Protein AF-A0A151JX55-F1 (afdb_monomer_lite)

Organism: NCBI:txid34720

Secondary structure (DSSP, 8-state):
---PPPPTTSHHHHHHHHHHHHHHHHH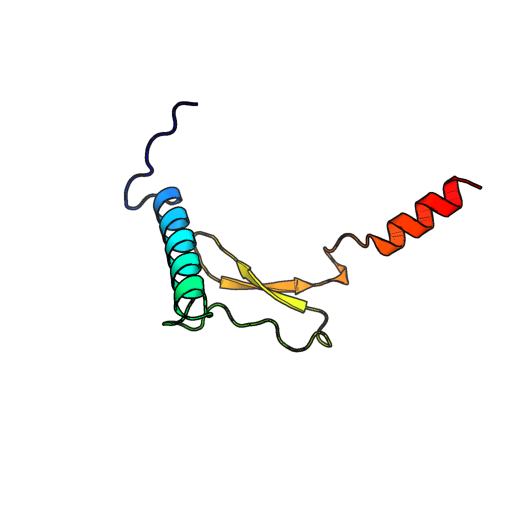HHS-SSTTT--SPPPP-TTSSEEEEEE-SSS-EEEEEEHHHHS--HHHHHHHHHHTT-

InterPro domains:
  IPR002018 Carboxylesterase, type B [PF00135] (10-68)
  IPR029058 Alpha/Beta hydrolase fold [G3DSA:3.40.50.1820] (2-82)
  IPR029058 Alpha/Beta hydrolase fold [SSF53474] (7-73)

pLDDT: mean 82.08, std 14.91, range [47.31, 98.44]

Structure (mmCIF, N/CA/C/O backbone):
data_AF-A0A151JX55-F1
#
_entry.id   AF-A0A151JX55-F1
#
loop_
_atom_site.group_PDB
_atom_site.id
_atom_site.type_symbol
_atom_site.label_atom_id
_atom_site.label_alt_id
_atom_site.label_comp_id
_atom_site.label_asym_id
_atom_site.label_entity_id
_atom_site.label_seq_id
_atom_site.pdbx_PDB_ins_code
_atom_site.Cartn_x
_atom_site.Cartn_y
_atom_site.Cartn_z
_atom_site.occupancy
_atom_site.B_iso_or_equiv
_atom_site.auth_seq_id
_atom_site.auth_comp_id
_atom_site.auth_asym_id
_atom_site.auth_atom_id
_atom_site.pdbx_PDB_model_num
ATOM 1 N N . MET A 1 1 ? -21.727 17.192 -5.799 1.00 53.12 1 MET A N 1
ATOM 2 C CA . MET A 1 1 ? -21.640 15.764 -5.426 1.00 53.12 1 MET A CA 1
ATOM 3 C C . MET A 1 1 ? -21.980 15.650 -3.954 1.00 53.12 1 MET A C 1
ATOM 5 O O . MET A 1 1 ? -21.451 16.443 -3.187 1.00 53.12 1 MET A O 1
ATOM 9 N N . ASN A 1 2 ? -22.876 14.740 -3.570 1.00 69.75 2 ASN A N 1
ATOM 10 C CA . ASN A 1 2 ? -23.209 14.506 -2.165 1.00 69.75 2 ASN A CA 1
ATOM 11 C C . ASN A 1 2 ? -22.343 13.338 -1.671 1.00 69.75 2 ASN A C 1
ATOM 13 O O . ASN A 1 2 ? -22.703 12.179 -1.854 1.00 69.75 2 ASN A O 1
ATOM 17 N N . LEU A 1 3 ? -21.142 13.642 -1.174 1.00 77.00 3 LEU A N 1
ATOM 18 C CA . LEU A 1 3 ? -20.211 12.636 -0.661 1.00 77.00 3 LEU A CA 1
ATOM 19 C C . LEU A 1 3 ? -20.548 12.376 0.809 1.00 77.00 3 LEU A C 1
ATOM 21 O O . LEU A 1 3 ? -20.350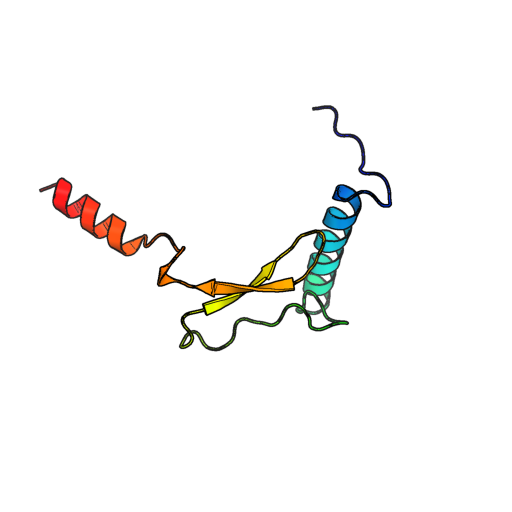 13.246 1.655 1.00 77.00 3 LEU A O 1
ATOM 25 N N . SER A 1 4 ? -21.085 11.195 1.113 1.00 84.56 4 SER A N 1
ATOM 26 C CA . SER A 1 4 ? -21.260 10.752 2.496 1.00 84.56 4 SER A CA 1
ATOM 27 C C . SER A 1 4 ? -19.947 10.211 3.045 1.00 84.56 4 SER A C 1
ATOM 29 O O . SER A 1 4 ? -19.227 9.510 2.334 1.00 84.56 4 SER A O 1
ATOM 31 N N . LEU A 1 5 ? -19.667 10.474 4.322 1.00 87.12 5 LEU A N 1
ATOM 32 C CA . LEU A 1 5 ? -18.518 9.874 4.989 1.00 87.12 5 LEU A CA 1
ATOM 33 C C . LEU A 1 5 ? -18.661 8.341 5.011 1.00 87.12 5 LEU A C 1
ATOM 35 O O . LEU A 1 5 ? -19.721 7.840 5.408 1.00 87.12 5 LEU A O 1
ATOM 39 N N . PRO A 1 6 ? -17.622 7.595 4.607 1.00 89.19 6 PRO A N 1
ATOM 40 C CA . PRO A 1 6 ? -17.650 6.145 4.678 1.00 89.19 6 PRO A CA 1
ATOM 41 C C . PRO A 1 6 ? -17.731 5.684 6.131 1.00 89.19 6 PRO A C 1
ATOM 43 O O . PRO A 1 6 ? -17.065 6.212 7.025 1.00 89.19 6 PRO A O 1
ATOM 46 N N . LYS A 1 7 ? -18.605 4.707 6.373 1.00 93.88 7 LYS A N 1
ATOM 47 C CA . LYS A 1 7 ? -18.896 4.201 7.716 1.00 93.88 7 LYS A CA 1
ATOM 48 C C . LYS A 1 7 ? -17.839 3.178 8.142 1.00 93.88 7 LYS A C 1
ATOM 50 O O . LYS A 1 7 ? -17.407 2.393 7.294 1.00 93.88 7 LYS A O 1
ATOM 55 N N . PRO A 1 8 ? -17.471 3.111 9.433 1.00 92.19 8 PRO A N 1
ATOM 56 C CA . PRO A 1 8 ? -16.592 2.060 9.938 1.00 92.19 8 PRO A CA 1
ATOM 57 C C . PRO A 1 8 ? -17.072 0.663 9.528 1.00 92.19 8 PRO A C 1
ATOM 59 O O . PRO A 1 8 ? -18.267 0.375 9.586 1.00 92.19 8 PRO A O 1
ATOM 62 N N . GLY A 1 9 ? -16.140 -0.189 9.101 1.00 88.44 9 GLY A N 1
ATOM 63 C CA . GLY A 1 9 ? -16.427 -1.556 8.649 1.00 88.44 9 GLY A CA 1
ATOM 64 C C . GLY A 1 9 ? -16.895 -1.686 7.195 1.00 88.44 9 GLY A C 1
ATOM 65 O O . GLY A 1 9 ? -17.122 -2.804 6.750 1.00 88.44 9 GLY A O 1
ATOM 66 N N . THR A 1 10 ? -17.024 -0.583 6.451 1.00 94.69 10 THR A N 1
ATOM 67 C CA . THR A 1 10 ? -17.228 -0.628 4.992 1.00 94.69 10 THR A CA 1
ATOM 68 C C . THR A 1 10 ? -15.903 -0.740 4.246 1.00 94.69 10 THR A C 1
ATOM 70 O O . THR A 1 10 ? -14.876 -0.260 4.729 1.00 94.69 10 THR A O 1
ATOM 73 N N . ASP A 1 11 ? -15.944 -1.306 3.043 1.00 95.19 11 ASP A N 1
ATOM 74 C CA . ASP A 1 11 ? -14.796 -1.421 2.138 1.00 95.19 11 ASP A CA 1
ATOM 75 C C . ASP A 1 11 ? -14.111 -0.067 1.894 1.00 95.19 11 ASP A C 1
ATOM 77 O O . ASP A 1 11 ? -12.890 0.047 2.001 1.00 95.19 11 ASP A O 1
ATOM 81 N N . ASP A 1 12 ? -14.897 0.992 1.684 1.00 93.69 12 ASP A N 1
ATOM 82 C CA . ASP A 1 12 ? -14.390 2.357 1.507 1.00 93.69 12 ASP A CA 1
ATOM 83 C C . ASP A 1 12 ? -13.633 2.864 2.743 1.00 93.69 12 ASP A C 1
ATOM 85 O O . ASP A 1 12 ? -12.575 3.488 2.629 1.00 93.69 12 ASP A O 1
ATOM 89 N N . TYR A 1 13 ? -14.151 2.581 3.942 1.00 94.12 13 TYR A N 1
ATOM 90 C CA . TYR A 1 13 ? -13.482 2.949 5.189 1.00 94.12 13 TYR A CA 1
ATOM 91 C C . TYR A 1 13 ? -12.166 2.185 5.362 1.00 94.12 13 TYR A C 1
ATOM 93 O O . TYR A 1 13 ? -11.161 2.773 5.767 1.00 94.12 13 TYR A O 1
ATOM 101 N N . VAL A 1 14 ? -12.150 0.893 5.017 1.00 93.69 14 VAL A N 1
ATOM 102 C CA . VAL A 1 14 ? -10.934 0.067 5.037 1.00 93.69 14 VAL A CA 1
ATOM 103 C C . VAL A 1 14 ? -9.892 0.625 4.067 1.00 93.69 14 VAL A C 1
ATOM 105 O O . VAL A 1 14 ? -8.737 0.799 4.458 1.00 93.69 14 VAL A O 1
ATOM 108 N N . MET A 1 15 ? -10.293 0.982 2.843 1.00 95.06 15 MET A N 1
ATOM 109 C CA . MET A 1 15 ? -9.392 1.566 1.847 1.00 95.06 15 MET A CA 1
ATOM 110 C C . MET A 1 15 ? -8.788 2.887 2.318 1.00 95.06 15 MET A C 1
ATOM 112 O O . MET A 1 15 ? -7.571 3.068 2.234 1.00 95.06 15 MET A O 1
ATOM 116 N N . ILE A 1 16 ? -9.606 3.791 2.863 1.00 94.19 16 ILE A N 1
ATOM 117 C CA . ILE A 1 16 ? -9.112 5.060 3.411 1.00 94.19 16 ILE A CA 1
ATOM 118 C C . ILE A 1 16 ? -8.088 4.800 4.509 1.00 94.19 16 ILE A C 1
ATOM 120 O O . ILE A 1 16 ? -7.011 5.390 4.474 1.00 94.19 16 ILE A O 1
ATOM 124 N N . ASN A 1 17 ? -8.390 3.897 5.443 1.00 93.62 17 ASN A N 1
ATOM 125 C CA . ASN A 1 17 ? -7.494 3.588 6.549 1.00 93.62 17 ASN A CA 1
ATOM 126 C C . ASN A 1 17 ? -6.160 2.990 6.072 1.00 93.62 17 ASN A C 1
ATOM 128 O O . ASN A 1 17 ? -5.102 3.392 6.546 1.00 93.62 17 ASN A O 1
ATOM 132 N N . TYR A 1 18 ? -6.182 2.070 5.103 1.00 94.25 18 TYR A N 1
ATOM 133 C CA . TYR A 1 18 ? -4.960 1.515 4.515 1.00 94.25 18 TYR A CA 1
ATOM 134 C C . TYR A 1 18 ? -4.087 2.594 3.880 1.00 94.25 18 TYR A C 1
ATOM 136 O O . TYR A 1 18 ? -2.891 2.667 4.171 1.00 94.25 18 TYR A O 1
ATOM 144 N N . PHE A 1 19 ? -4.669 3.453 3.042 1.00 94.38 19 PHE A N 1
ATOM 145 C CA . PHE A 1 19 ? -3.910 4.496 2.360 1.00 94.38 19 PHE A CA 1
ATOM 146 C C . PHE A 1 19 ? -3.342 5.534 3.328 1.00 94.38 19 PHE A C 1
ATOM 148 O O . PHE A 1 19 ? -2.155 5.853 3.245 1.00 94.38 19 PHE A O 1
ATOM 155 N N . THR A 1 20 ? -4.153 6.056 4.252 1.00 96.44 20 THR A N 1
ATOM 156 C CA . THR A 1 20 ? -3.701 7.101 5.181 1.00 96.44 20 THR A CA 1
ATOM 157 C C . THR A 1 20 ? -2.647 6.578 6.148 1.00 96.44 20 THR A C 1
ATOM 159 O O . THR A 1 20 ? -1.668 7.283 6.401 1.00 96.44 20 THR A O 1
ATOM 162 N N . GLN A 1 21 ? -2.789 5.341 6.633 1.00 96.38 21 GLN A N 1
ATOM 163 C CA . GLN A 1 21 ? -1.811 4.718 7.520 1.00 96.38 21 GLN A CA 1
ATOM 164 C C . GLN A 1 21 ? -0.482 4.474 6.799 1.00 96.38 21 GLN A C 1
ATOM 166 O O . GLN A 1 21 ? 0.545 4.971 7.257 1.00 96.38 21 GLN A O 1
ATOM 171 N N . MET A 1 22 ? -0.490 3.800 5.640 1.00 96.88 22 MET A N 1
ATOM 172 C CA . MET A 1 22 ? 0.743 3.514 4.892 1.00 96.88 22 MET A CA 1
ATOM 173 C C . MET A 1 22 ? 1.484 4.791 4.486 1.00 96.88 22 MET A C 1
ATOM 175 O O . MET A 1 22 ? 2.709 4.866 4.586 1.00 96.88 22 MET A O 1
ATOM 179 N N . TRP A 1 23 ? 0.750 5.819 4.054 1.00 97.56 23 TRP A N 1
ATOM 180 C CA . TRP A 1 23 ? 1.345 7.107 3.702 1.00 97.56 23 TRP A CA 1
ATOM 181 C C . TRP A 1 23 ? 1.977 7.799 4.914 1.00 97.56 23 TRP A C 1
ATOM 183 O O . TRP A 1 23 ? 3.086 8.328 4.834 1.00 97.56 23 TRP A O 1
ATOM 193 N N . THR A 1 24 ? 1.287 7.759 6.055 1.00 98.44 24 THR A N 1
ATOM 194 C CA . THR A 1 24 ? 1.773 8.326 7.317 1.00 98.44 24 THR A CA 1
ATOM 195 C C . THR A 1 24 ? 3.022 7.605 7.813 1.00 98.44 24 THR A C 1
ATOM 197 O O . THR A 1 24 ? 3.988 8.250 8.221 1.00 98.44 24 THR A O 1
ATOM 200 N N . ASP A 1 25 ? 3.031 6.277 7.763 1.00 98.25 25 ASP A N 1
ATOM 201 C CA . ASP A 1 25 ? 4.167 5.470 8.198 1.00 98.25 25 ASP A CA 1
ATOM 202 C C . ASP A 1 25 ? 5.386 5.668 7.300 1.00 98.25 25 ASP A C 1
ATOM 204 O O . ASP A 1 25 ? 6.506 5.805 7.803 1.00 98.25 25 ASP A O 1
ATOM 208 N N . PHE A 1 26 ? 5.171 5.798 5.989 1.00 97.50 26 PHE A N 1
ATOM 209 C CA . PHE A 1 26 ? 6.225 6.184 5.062 1.00 97.50 26 PHE A CA 1
ATOM 210 C C . PHE A 1 26 ? 6.801 7.562 5.404 1.00 97.50 26 PHE A C 1
ATOM 212 O O . PHE A 1 26 ? 8.015 7.700 5.512 1.00 97.50 26 PHE A O 1
ATOM 219 N N . ALA A 1 27 ? 5.956 8.569 5.644 1.00 98.12 27 ALA A N 1
ATOM 220 C CA . ALA A 1 27 ? 6.421 9.907 6.010 1.00 98.12 27 ALA A CA 1
ATOM 221 C C . ALA A 1 27 ? 7.220 9.923 7.328 1.00 98.12 27 ALA A C 1
ATOM 223 O O . ALA A 1 27 ? 8.166 10.695 7.465 1.00 98.12 27 ALA A O 1
ATOM 224 N N . LYS A 1 28 ? 6.861 9.064 8.290 1.00 98.25 28 LYS A N 1
ATOM 225 C CA . LYS A 1 28 ? 7.551 8.946 9.583 1.00 98.25 28 LYS A CA 1
ATOM 226 C C . LYS A 1 28 ? 8.860 8.161 9.511 1.00 98.25 28 LYS A C 1
ATOM 228 O O . LYS A 1 28 ? 9.785 8.476 10.253 1.00 98.25 28 LYS A O 1
ATOM 233 N N . THR A 1 29 ? 8.917 7.106 8.698 1.00 97.69 29 THR A N 1
ATOM 234 C CA . THR A 1 29 ? 9.965 6.071 8.815 1.00 97.69 29 THR A CA 1
ATOM 235 C C . THR A 1 29 ? 10.706 5.758 7.516 1.00 97.69 29 THR A C 1
ATOM 237 O O . THR A 1 29 ? 11.727 5.078 7.546 1.00 97.69 29 THR A O 1
ATOM 240 N N . GLY A 1 30 ? 10.198 6.205 6.368 1.00 95.50 30 GLY A N 1
ATOM 241 C CA . GLY A 1 30 ? 10.669 5.793 5.045 1.00 95.50 30 GLY A CA 1
ATOM 242 C C . GLY A 1 30 ? 10.197 4.398 4.607 1.00 95.50 30 GLY A C 1
ATOM 243 O O . GLY A 1 30 ? 10.467 4.002 3.475 1.00 95.50 30 GLY A O 1
ATOM 244 N N . ASN A 1 31 ? 9.469 3.659 5.452 1.00 96.12 31 ASN A N 1
ATOM 245 C CA . ASN A 1 31 ? 8.861 2.367 5.133 1.00 96.12 31 ASN A CA 1
ATOM 246 C C . ASN A 1 31 ? 7.330 2.472 5.279 1.00 96.12 31 ASN A C 1
ATOM 248 O O . ASN A 1 31 ? 6.857 2.801 6.364 1.00 96.12 31 ASN A O 1
ATOM 252 N N . PRO A 1 32 ? 6.536 2.200 4.228 1.00 96.19 32 PRO A N 1
ATOM 253 C CA . PRO A 1 32 ? 5.076 2.313 4.290 1.00 96.19 32 PRO A CA 1
ATOM 254 C C . PRO A 1 32 ? 4.405 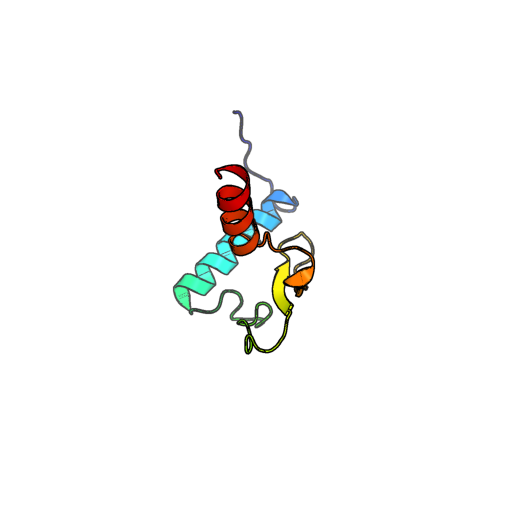1.220 5.138 1.00 96.19 32 PRO A C 1
ATOM 256 O O . PRO A 1 32 ? 3.233 1.340 5.472 1.00 96.19 32 PRO A O 1
ATOM 259 N N . THR A 1 33 ? 5.114 0.143 5.481 1.00 95.94 33 THR A N 1
ATOM 260 C CA . THR A 1 33 ? 4.601 -0.956 6.312 1.00 95.94 33 THR A CA 1
ATOM 261 C C . THR A 1 33 ? 5.643 -1.366 7.362 1.00 95.94 33 THR A C 1
ATOM 263 O O . THR A 1 33 ? 6.146 -2.487 7.320 1.00 95.94 33 THR A O 1
ATOM 266 N N . PRO A 1 34 ? 6.021 -0.486 8.303 1.00 96.56 34 PRO A N 1
ATOM 267 C CA . PRO A 1 34 ? 7.190 -0.690 9.162 1.00 96.56 34 PRO A CA 1
ATOM 268 C C . PRO A 1 34 ? 7.006 -1.834 10.169 1.00 96.56 34 PRO A C 1
ATOM 270 O O . PRO A 1 34 ? 7.979 -2.464 10.572 1.00 96.56 34 PRO A O 1
ATOM 273 N N . THR A 1 35 ? 5.764 -2.132 10.561 1.00 94.69 35 THR A N 1
ATOM 274 C CA . THR A 1 35 ? 5.449 -3.213 11.507 1.00 94.69 35 THR A CA 1
ATOM 275 C C . THR A 1 35 ? 5.501 -4.595 10.860 1.00 94.69 35 THR A C 1
ATOM 277 O O . THR A 1 35 ? 5.948 -5.549 11.488 1.00 94.69 35 THR A O 1
ATOM 280 N N . THR A 1 36 ? 5.030 -4.724 9.618 1.00 93.19 36 THR A N 1
ATOM 281 C CA . THR A 1 36 ? 4.880 -6.025 8.940 1.00 93.19 36 THR A CA 1
ATOM 282 C C . THR A 1 36 ? 5.935 -6.275 7.869 1.00 93.19 36 THR A C 1
ATOM 284 O O . THR A 1 36 ? 6.126 -7.419 7.471 1.00 93.19 36 THR A O 1
ATOM 287 N N . ASN A 1 37 ? 6.604 -5.225 7.383 1.00 90.88 37 ASN A N 1
ATOM 288 C CA . ASN A 1 37 ? 7.481 -5.247 6.210 1.00 90.88 37 ASN A CA 1
ATOM 289 C C . ASN A 1 37 ? 6.832 -5.901 4.979 1.00 90.88 37 ASN A C 1
ATOM 291 O O . ASN A 1 37 ? 7.506 -6.533 4.169 1.00 90.88 37 ASN A O 1
ATOM 295 N N . LEU A 1 38 ? 5.511 -5.751 4.839 1.00 90.56 38 LEU A N 1
ATOM 296 C CA . LEU A 1 38 ? 4.750 -6.349 3.746 1.00 90.56 38 LEU A CA 1
ATOM 297 C C . LEU A 1 38 ? 5.135 -5.746 2.388 1.00 90.56 38 LEU A C 1
ATOM 299 O O . LEU A 1 38 ? 5.299 -6.472 1.409 1.00 90.56 38 LEU A O 1
ATOM 303 N N . TRP A 1 39 ? 5.276 -4.421 2.323 1.00 90.94 39 TRP A N 1
ATOM 304 C CA . TRP A 1 39 ? 5.644 -3.712 1.105 1.00 90.94 39 TRP A CA 1
ATOM 305 C C . TRP A 1 39 ? 7.158 -3.537 1.030 1.00 90.94 39 TRP A C 1
ATOM 307 O O . TRP A 1 39 ? 7.738 -2.586 1.552 1.00 90.94 39 TRP A O 1
ATOM 317 N N . LEU A 1 40 ? 7.797 -4.481 0.347 1.00 86.69 40 LEU A N 1
ATOM 318 C CA . LEU A 1 40 ? 9.241 -4.478 0.161 1.00 86.69 40 LEU A CA 1
ATOM 319 C C . LEU A 1 40 ? 9.675 -3.513 -0.959 1.00 86.69 40 LEU A C 1
ATOM 321 O O . LEU A 1 40 ? 8.955 -3.367 -1.954 1.00 86.69 40 LEU A O 1
ATOM 325 N N . PRO A 1 41 ? 10.867 -2.897 -0.846 1.00 86.88 41 PRO A N 1
ATOM 326 C CA . PRO A 1 41 ? 11.468 -2.122 -1.925 1.00 86.88 41 PRO A CA 1
ATOM 327 C C . PRO A 1 41 ? 11.652 -2.949 -3.201 1.00 86.88 41 PRO A C 1
ATOM 329 O O . PRO A 1 41 ? 11.782 -4.175 -3.166 1.00 86.88 41 PRO A O 1
ATOM 332 N N . ILE A 1 42 ? 11.725 -2.263 -4.339 1.00 82.94 42 ILE A N 1
ATOM 333 C CA . ILE A 1 42 ? 12.043 -2.905 -5.616 1.00 82.94 42 ILE A CA 1
ATOM 334 C C . ILE A 1 42 ? 13.488 -3.425 -5.559 1.00 82.94 42 ILE A C 1
ATOM 336 O O . ILE A 1 42 ? 14.422 -2.651 -5.350 1.00 82.94 42 ILE A O 1
ATOM 340 N N . SER A 1 43 ? 13.663 -4.733 -5.750 1.00 71.69 43 SER A N 1
ATOM 341 C CA . SER A 1 43 ? 14.969 -5.383 -5.889 1.00 71.69 43 SER A CA 1
ATOM 342 C C . SER A 1 43 ? 15.486 -5.325 -7.338 1.00 71.69 43 SER A C 1
ATOM 344 O O . SER A 1 43 ? 14.733 -5.011 -8.257 1.00 71.69 43 SER A O 1
ATOM 346 N N . ASP A 1 44 ? 16.793 -5.567 -7.513 1.00 65.94 44 ASP 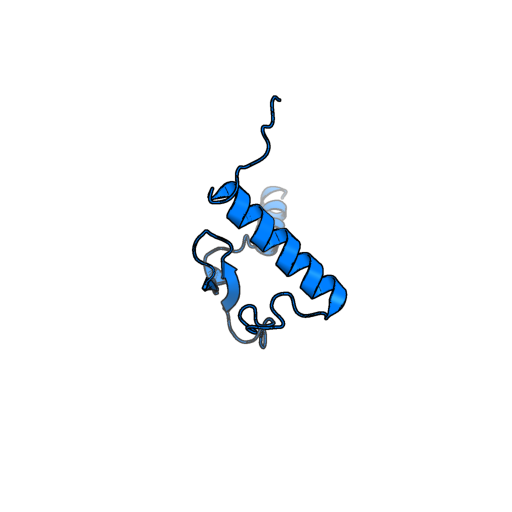A N 1
ATOM 347 C CA . ASP A 1 44 ? 17.610 -5.330 -8.721 1.00 65.94 44 ASP A CA 1
ATOM 348 C C . ASP A 1 44 ? 16.842 -5.432 -10.073 1.00 65.94 44 ASP A C 1
ATOM 350 O O . ASP A 1 44 ? 16.281 -6.489 -10.389 1.00 65.94 44 ASP A O 1
ATOM 354 N N . PRO A 1 45 ? 16.854 -4.372 -10.916 1.00 59.81 45 PRO A N 1
ATOM 355 C CA . PRO A 1 45 ? 16.140 -4.301 -12.199 1.00 59.81 45 PRO A CA 1
ATOM 356 C C . PRO A 1 45 ? 16.549 -5.352 -13.243 1.00 59.81 45 PRO A C 1
ATOM 358 O O . PRO A 1 45 ? 15.933 -5.421 -14.310 1.00 59.81 45 PRO A O 1
ATOM 361 N N . LYS A 1 46 ? 17.563 -6.184 -12.966 1.00 60.81 46 LYS A N 1
ATOM 362 C CA . LYS A 1 46 ? 17.880 -7.377 -13.770 1.00 60.81 46 LYS A CA 1
ATOM 363 C C . LYS A 1 46 ? 16.707 -8.357 -13.866 1.00 60.81 46 LYS A C 1
ATOM 365 O O . LYS A 1 46 ? 16.592 -9.071 -14.863 1.00 60.81 46 LYS A O 1
ATOM 370 N N . TYR A 1 47 ? 15.818 -8.381 -12.872 1.00 58.69 47 TYR A N 1
ATOM 371 C CA . TYR A 1 47 ? 14.604 -9.187 -12.916 1.00 58.69 47 TYR A CA 1
ATOM 372 C C . TYR A 1 47 ? 13.499 -8.431 -13.665 1.00 58.69 47 TYR A C 1
ATOM 374 O O . TYR A 1 47 ? 13.097 -7.338 -13.286 1.00 58.69 47 TYR A O 1
ATOM 382 N N . LYS A 1 48 ? 12.962 -9.027 -14.737 1.00 66.44 48 LYS A N 1
ATOM 383 C CA . LYS A 1 48 ? 11.919 -8.444 -15.616 1.00 66.44 48 LYS A CA 1
ATOM 384 C C . LYS A 1 48 ? 10.554 -8.192 -14.935 1.00 66.44 48 LYS A C 1
ATOM 386 O O . LYS A 1 48 ? 9.565 -7.881 -15.606 1.00 66.44 48 LYS A O 1
ATOM 391 N N . GLY A 1 49 ? 10.483 -8.354 -13.614 1.00 76.81 49 GLY A N 1
ATOM 392 C CA . GLY A 1 49 ? 9.288 -8.201 -12.798 1.00 76.81 49 GLY A CA 1
ATOM 393 C C . GLY A 1 49 ? 9.461 -7.103 -11.753 1.00 76.81 49 GLY A C 1
ATOM 394 O O . GLY A 1 49 ? 10.431 -7.107 -11.006 1.00 76.81 49 GLY A O 1
ATOM 395 N N . TYR A 1 50 ? 8.495 -6.194 -11.676 1.00 82.00 50 TYR A N 1
ATOM 396 C CA . TYR A 1 50 ? 8.393 -5.200 -10.616 1.00 82.00 50 TYR A CA 1
ATOM 397 C C . TYR A 1 50 ? 7.395 -5.694 -9.578 1.00 82.00 50 TYR A C 1
ATOM 399 O O . TYR A 1 50 ? 6.212 -5.867 -9.881 1.00 82.00 50 TYR A O 1
ATOM 407 N N . ASN A 1 51 ? 7.868 -5.941 -8.362 1.00 86.38 51 ASN A N 1
ATOM 408 C CA . ASN A 1 51 ? 6.983 -6.253 -7.251 1.00 86.38 51 ASN A CA 1
ATOM 409 C C . ASN A 1 51 ? 6.273 -4.981 -6.785 1.00 86.38 51 ASN A C 1
ATOM 411 O O . ASN A 1 51 ? 6.883 -3.917 -6.693 1.00 86.38 51 ASN A O 1
ATOM 415 N N . TYR A 1 52 ? 4.984 -5.101 -6.499 1.00 89.44 52 TYR A N 1
ATOM 416 C CA . TYR A 1 52 ? 4.162 -4.018 -5.983 1.00 89.44 52 TYR A CA 1
ATOM 417 C C . TYR A 1 52 ? 3.162 -4.570 -4.972 1.00 89.44 52 TYR A C 1
ATOM 419 O O . TYR A 1 52 ? 2.727 -5.721 -5.077 1.00 89.44 52 TYR A O 1
ATOM 427 N N . LEU A 1 53 ? 2.778 -3.740 -4.006 1.00 92.62 53 LEU A N 1
ATOM 428 C CA . LEU A 1 53 ? 1.664 -4.055 -3.130 1.00 92.62 53 LEU A CA 1
ATOM 429 C C . LEU A 1 53 ? 0.358 -3.770 -3.879 1.00 92.62 53 LEU A C 1
ATOM 431 O O . LEU A 1 53 ? 0.085 -2.638 -4.272 1.00 92.62 53 LEU A O 1
ATOM 435 N N . ASN A 1 54 ? -0.450 -4.802 -4.099 1.00 93.31 54 ASN A N 1
ATOM 436 C CA . ASN A 1 54 ? -1.804 -4.657 -4.612 1.00 93.31 54 ASN A CA 1
ATOM 437 C C . ASN A 1 54 ? -2.712 -4.187 -3.476 1.00 93.31 54 ASN A C 1
ATOM 439 O O . ASN A 1 54 ? -3.047 -4.982 -2.595 1.00 93.31 54 ASN A O 1
ATOM 443 N N . ILE A 1 55 ? -3.093 -2.912 -3.516 1.00 92.88 55 ILE A N 1
ATOM 444 C CA . ILE A 1 55 ? -3.996 -2.309 -2.538 1.00 92.88 55 ILE A CA 1
ATOM 445 C C . ILE A 1 55 ? -5.431 -2.614 -2.960 1.00 92.88 55 ILE A C 1
ATOM 447 O O . ILE A 1 55 ? -5.923 -2.102 -3.960 1.00 92.88 55 ILE A O 1
ATOM 451 N N . ASP A 1 56 ? -6.042 -3.515 -2.210 1.00 93.38 56 ASP A N 1
ATOM 452 C CA . ASP A 1 56 ? -7.410 -4.008 -2.341 1.00 93.38 56 ASP A CA 1
ATOM 453 C C . ASP A 1 56 ? -7.837 -4.479 -0.937 1.00 93.38 56 ASP A C 1
ATOM 455 O O . ASP A 1 56 ? -7.023 -4.433 -0.006 1.00 93.38 56 ASP A O 1
ATOM 459 N N . LEU A 1 57 ? -9.065 -4.972 -0.761 1.00 91.94 57 LEU A N 1
ATOM 460 C CA . LEU A 1 57 ? -9.542 -5.508 0.524 1.00 91.94 57 LEU A CA 1
ATOM 461 C C . LEU A 1 57 ? -8.595 -6.567 1.101 1.00 91.94 57 LEU A C 1
ATOM 463 O O . LEU A 1 57 ? -8.433 -6.666 2.313 1.00 91.94 57 LEU A O 1
ATOM 467 N N . ASN A 1 58 ? -7.912 -7.299 0.217 1.00 91.25 58 ASN A N 1
ATOM 468 C CA . ASN A 1 58 ? -6.821 -8.197 0.562 1.00 91.25 58 ASN A CA 1
ATOM 469 C C . ASN A 1 58 ? -5.481 -7.622 0.077 1.00 91.25 58 ASN A C 1
ATOM 471 O O . ASN A 1 58 ? -5.133 -7.732 -1.106 1.00 91.25 58 ASN A O 1
ATOM 475 N N . LEU A 1 59 ? -4.716 -7.048 1.010 1.00 90.75 59 LEU A N 1
ATOM 476 C CA . LEU A 1 59 ? -3.357 -6.561 0.770 1.00 90.75 59 LEU A CA 1
ATOM 477 C C . LEU A 1 59 ? -2.418 -7.725 0.437 1.00 90.75 59 LEU A C 1
ATOM 479 O O . LEU A 1 59 ? -2.188 -8.612 1.256 1.00 90.75 59 LEU A O 1
ATOM 483 N N . GLN A 1 60 ? -1.850 -7.710 -0.767 1.00 92.50 60 GLN A N 1
ATOM 484 C CA . GLN A 1 60 ? -0.973 -8.782 -1.235 1.00 92.50 60 GLN A CA 1
ATOM 485 C C . GLN A 1 60 ? 0.109 -8.256 -2.174 1.00 92.50 60 GLN A C 1
ATOM 487 O O . GLN A 1 60 ? -0.145 -7.400 -3.023 1.00 92.50 60 GLN A O 1
ATOM 492 N N . MET A 1 61 ? 1.317 -8.797 -2.055 1.00 91.12 61 MET A N 1
ATOM 493 C CA . MET A 1 61 ? 2.379 -8.526 -3.017 1.00 91.12 61 MET A CA 1
ATOM 494 C C . MET A 1 61 ? 2.077 -9.249 -4.329 1.00 91.12 61 MET A C 1
ATOM 496 O O . MET A 1 61 ? 1.812 -10.450 -4.350 1.00 91.12 61 MET A O 1
ATOM 500 N N . LYS A 1 62 ? 2.127 -8.512 -5.436 1.00 90.38 62 LYS A N 1
ATOM 501 C CA . LYS A 1 62 ? 2.009 -9.044 -6.795 1.00 90.38 62 LYS A CA 1
ATOM 502 C C . LYS A 1 62 ? 3.227 -8.632 -7.613 1.00 90.38 62 LYS A C 1
ATOM 504 O O . LYS A 1 62 ? 3.951 -7.702 -7.260 1.00 90.38 62 LYS A O 1
ATOM 509 N N . THR A 1 63 ? 3.441 -9.318 -8.731 1.00 87.25 63 THR A N 1
ATOM 510 C CA . THR A 1 63 ? 4.539 -9.021 -9.657 1.00 87.25 63 THR A CA 1
ATOM 511 C C . THR A 1 63 ? 3.987 -8.559 -10.995 1.00 87.25 63 THR A C 1
ATOM 513 O O . THR A 1 63 ? 3.253 -9.277 -11.673 1.00 87.25 63 THR A O 1
ATOM 516 N N . PHE A 1 64 ? 4.393 -7.366 -11.406 1.00 82.75 64 PHE A N 1
ATOM 517 C CA . PHE A 1 64 ? 4.107 -6.795 -12.712 1.00 82.75 64 PHE A CA 1
ATOM 518 C C . PHE A 1 64 ? 5.243 -7.120 -13.690 1.00 82.75 64 PHE A C 1
ATOM 520 O O . PHE A 1 64 ? 6.397 -6.817 -13.403 1.00 82.75 64 PHE A O 1
ATOM 527 N N . ARG A 1 65 ? 4.953 -7.705 -14.861 1.00 79.69 65 ARG A N 1
ATOM 528 C CA . ARG A 1 65 ? 5.977 -8.047 -15.875 1.00 79.69 65 ARG A CA 1
ATOM 529 C C . ARG A 1 65 ? 6.037 -6.996 -16.983 1.00 79.69 65 ARG A C 1
ATOM 531 O O . ARG A 1 65 ? 5.033 -6.760 -17.658 1.00 79.69 65 ARG A O 1
ATOM 538 N N . LYS A 1 66 ? 7.217 -6.398 -17.195 1.00 68.44 66 LYS A N 1
ATOM 539 C CA . LYS A 1 66 ? 7.420 -5.257 -18.113 1.00 68.44 66 LYS A CA 1
ATOM 540 C C . LYS A 1 66 ? 6.952 -5.564 -19.539 1.00 68.44 66 LYS A C 1
ATOM 542 O O . LYS A 1 66 ? 6.235 -4.753 -20.116 1.00 68.44 66 LYS A O 1
ATOM 547 N N . GLU A 1 67 ? 7.311 -6.733 -20.070 1.00 66.81 67 GLU A N 1
ATOM 548 C CA . GLU A 1 67 ? 6.966 -7.158 -21.435 1.00 66.81 67 GLU A CA 1
ATOM 549 C C . GLU A 1 67 ? 5.463 -7.313 -21.720 1.00 66.81 67 GLU A C 1
ATOM 551 O O . GLU A 1 67 ? 5.078 -7.303 -22.885 1.00 66.81 67 GLU A O 1
ATOM 556 N N . LYS A 1 68 ? 4.607 -7.459 -20.698 1.00 63.72 68 LYS A N 1
ATOM 557 C CA . LYS A 1 68 ? 3.174 -7.740 -20.895 1.00 63.72 68 LYS A CA 1
ATOM 558 C C . LYS A 1 68 ? 2.255 -6.529 -20.772 1.00 63.72 68 LYS A C 1
ATOM 560 O O . LYS A 1 68 ? 1.140 -6.593 -21.273 1.00 63.72 68 LYS A O 1
ATOM 565 N N . ALA A 1 69 ? 2.666 -5.477 -20.070 1.00 59.81 69 ALA A N 1
ATOM 566 C CA . ALA A 1 69 ? 1.704 -4.474 -19.607 1.00 59.81 69 ALA A CA 1
ATOM 567 C C . ALA A 1 69 ? 2.225 -3.033 -19.570 1.00 59.81 69 ALA A C 1
ATOM 569 O O . ALA A 1 69 ? 1.442 -2.112 -19.344 1.00 59.81 69 ALA A O 1
ATOM 570 N N . ARG A 1 70 ? 3.526 -2.793 -19.792 1.00 65.88 70 ARG A N 1
ATOM 571 C CA . ARG A 1 70 ? 4.039 -1.421 -19.856 1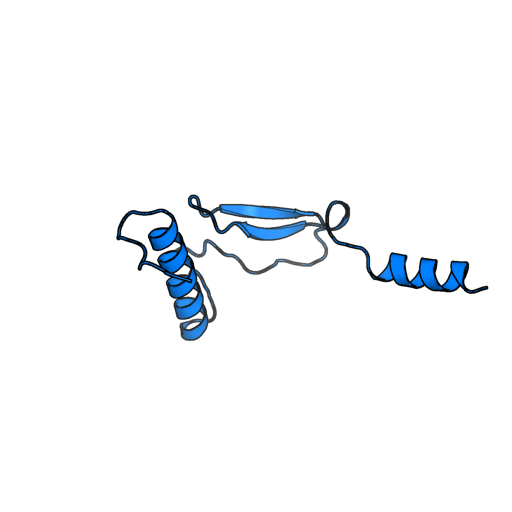.00 65.88 70 ARG A CA 1
ATOM 572 C C . ARG A 1 70 ? 3.927 -0.909 -21.284 1.00 65.88 70 ARG A C 1
ATOM 574 O O . ARG A 1 70 ? 4.522 -1.484 -22.191 1.00 65.88 70 ARG A O 1
ATOM 581 N N . TRP A 1 71 ? 3.221 0.205 -21.464 1.00 68.62 71 TRP A N 1
ATOM 582 C CA . TRP A 1 71 ? 3.244 0.937 -22.725 1.00 68.62 71 TRP A CA 1
ATOM 583 C C . TRP A 1 71 ? 4.692 1.287 -23.082 1.00 68.62 71 TRP A C 1
ATOM 585 O O . TRP A 1 71 ? 5.374 1.992 -22.328 1.00 68.62 71 TRP A O 1
ATOM 595 N N . ASN A 1 72 ? 5.184 0.765 -24.206 1.00 69.94 72 ASN A N 1
ATOM 596 C CA . ASN A 1 72 ? 6.535 1.059 -24.656 1.00 69.94 72 ASN A CA 1
ATOM 597 C C . ASN A 1 72 ? 6.545 2.402 -25.395 1.00 69.94 72 ASN A C 1
ATOM 599 O O . ASN A 1 72 ? 6.452 2.461 -26.619 1.00 69.94 72 ASN A O 1
ATOM 603 N N . TRP A 1 73 ? 6.664 3.484 -24.623 1.00 67.06 73 TRP A N 1
ATOM 604 C CA . TRP A 1 73 ? 6.683 4.849 -25.149 1.00 67.06 73 TRP A CA 1
ATOM 605 C C . TRP A 1 73 ? 7.826 5.084 -26.157 1.00 67.06 73 TRP A C 1
ATOM 607 O O . TRP A 1 73 ? 7.695 5.934 -27.034 1.00 67.06 73 TRP A O 1
ATOM 617 N N . GLU A 1 74 ? 8.921 4.319 -26.077 1.00 67.12 74 GLU A N 1
ATOM 618 C CA . GLU A 1 74 ? 10.043 4.383 -27.028 1.00 67.12 74 GLU A CA 1
ATOM 619 C C . GLU A 1 74 ? 9.650 3.821 -28.404 1.00 67.12 74 GLU A C 1
ATOM 621 O O . GLU A 1 74 ? 9.944 4.436 -29.427 1.00 67.12 74 GLU A O 1
ATOM 626 N N . ASN A 1 75 ? 8.886 2.723 -28.448 1.00 66.38 75 ASN A N 1
ATOM 627 C CA . ASN A 1 75 ? 8.385 2.155 -29.707 1.00 66.38 75 ASN A CA 1
ATOM 628 C C . ASN A 1 75 ? 7.373 3.072 -30.414 1.00 66.38 75 ASN A C 1
ATOM 630 O O . ASN A 1 75 ? 7.303 3.079 -31.645 1.00 66.38 75 ASN A O 1
ATOM 634 N N . CYS A 1 76 ? 6.601 3.853 -29.654 1.00 64.88 76 CYS A N 1
ATOM 635 C CA . CYS A 1 76 ? 5.626 4.794 -30.208 1.00 64.88 76 CYS A CA 1
ATOM 636 C C . CYS A 1 76 ? 6.288 6.016 -30.856 1.00 64.88 76 CYS A C 1
ATOM 638 O O . CYS A 1 76 ? 5.831 6.461 -31.906 1.00 64.88 76 CYS A O 1
ATOM 640 N N . LYS A 1 77 ? 7.387 6.523 -30.280 1.00 63.88 77 LYS A N 1
ATOM 641 C CA . LYS A 1 77 ? 8.158 7.637 -30.863 1.00 63.88 77 LYS A CA 1
ATOM 642 C C . LYS A 1 77 ? 8.784 7.269 -32.210 1.00 63.88 77 LYS A C 1
ATOM 644 O O . LYS A 1 77 ? 8.878 8.103 -33.101 1.00 63.88 77 LYS A O 1
ATOM 649 N N . ASN A 1 78 ? 9.189 6.012 -32.376 1.00 61.66 78 ASN A N 1
ATOM 650 C CA . ASN A 1 78 ? 9.779 5.554 -33.632 1.00 61.66 78 ASN A CA 1
ATOM 651 C C . ASN A 1 78 ? 8.719 5.375 -34.734 1.00 61.66 78 ASN A C 1
ATOM 653 O O . ASN A 1 78 ? 8.987 5.704 -35.883 1.00 61.66 78 ASN A O 1
ATOM 657 N N . HIS A 1 79 ? 7.500 4.937 -34.391 1.00 58.38 79 HIS A N 1
ATOM 658 C CA . HIS A 1 79 ? 6.392 4.841 -35.354 1.00 58.38 79 HIS A CA 1
ATOM 659 C C . HIS A 1 79 ? 5.864 6.207 -35.810 1.00 58.38 79 HIS A C 1
ATOM 661 O O . HIS A 1 79 ? 5.507 6.344 -36.977 1.00 58.38 79 HIS A O 1
ATOM 667 N N . SER A 1 80 ? 5.840 7.224 -34.938 1.00 58.59 80 SER A N 1
ATOM 668 C CA . SER A 1 80 ? 5.407 8.568 -35.346 1.00 58.59 80 SER A CA 1
ATOM 669 C C . SER A 1 80 ? 6.329 9.181 -36.398 1.00 58.59 80 SER A C 1
ATOM 671 O O . SER A 1 80 ? 5.842 9.858 -37.290 1.00 58.59 80 SER A O 1
ATOM 673 N N . ASN A 1 81 ? 7.634 8.901 -36.323 1.00 56.72 81 ASN A N 1
ATOM 674 C CA . ASN A 1 81 ? 8.619 9.440 -37.262 1.00 56.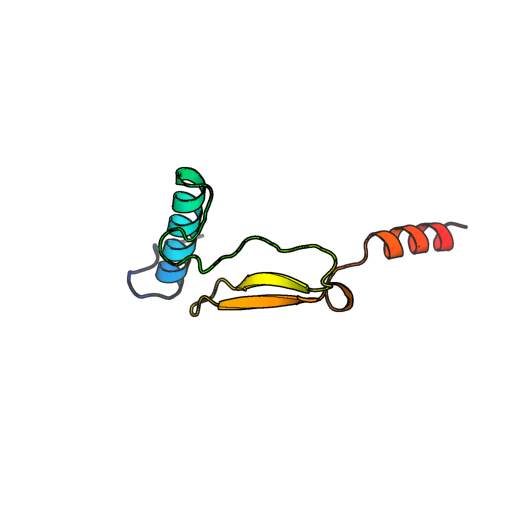72 81 ASN A CA 1
ATOM 675 C C . ASN A 1 81 ? 8.576 8.753 -38.639 1.00 56.72 81 ASN A C 1
ATOM 677 O O . ASN A 1 81 ? 8.890 9.390 -39.638 1.00 56.72 81 ASN A O 1
ATOM 681 N N . ILE A 1 82 ? 8.173 7.477 -38.697 1.00 57.28 82 ILE A N 1
ATOM 682 C CA . ILE A 1 82 ? 8.047 6.702 -39.947 1.00 57.28 82 ILE A CA 1
ATOM 683 C C . ILE A 1 82 ? 6.788 7.102 -40.736 1.00 57.28 82 ILE A C 1
ATOM 685 O O . ILE A 1 82 ? 6.781 7.029 -41.956 1.00 57.28 82 ILE A O 1
ATOM 689 N N . LEU A 1 83 ? 5.720 7.534 -40.057 1.00 53.28 83 LEU A N 1
ATOM 690 C CA . LEU A 1 83 ? 4.471 7.970 -40.701 1.00 53.28 83 LEU A CA 1
ATOM 691 C C . LEU A 1 83 ? 4.491 9.448 -41.136 1.00 53.28 83 LEU A C 1
ATOM 693 O O . LEU A 1 83 ? 3.531 9.921 -41.738 1.00 53.28 83 LEU A O 1
ATOM 697 N N . SER A 1 84 ? 5.559 10.176 -40.804 1.00 52.84 84 SER A N 1
ATOM 698 C CA . SER A 1 84 ? 5.771 11.589 -41.146 1.00 52.84 84 SER A CA 1
ATOM 699 C C . SER A 1 84 ? 6.797 11.821 -42.268 1.00 52.84 84 SER A C 1
ATOM 701 O O . SER A 1 84 ? 7.165 12.968 -42.516 1.00 52.84 84 SER A O 1
ATOM 703 N N . THR A 1 85 ? 7.269 10.755 -42.919 1.00 47.31 85 THR A N 1
ATOM 704 C CA . THR A 1 85 ? 8.158 10.765 -44.099 1.00 47.31 85 THR A CA 1
ATOM 705 C C . THR A 1 85 ? 7.472 10.103 -45.277 1.00 47.31 85 THR A C 1
ATOM 707 O O . THR A 1 85 ? 7.617 10.620 -46.404 1.00 47.31 85 THR A O 1
#

Sequence (85 aa):
MNLSLPKPGTDDYVMINYFTQMWTDFAKTGNPTPTTNLWLPISDPKYKGYNYLNIDLNLQMKTFRKEKARWNWENCKNHSNILST

Foldseek 3Di:
DPDDDDDPPDQVVVLVCLVVQLVVCCVVPVGSCVPPCQAPDFPDVVDQWGWGFDRGPDTHIDTDGCVPDDDPVVVVVVVVVVVVD

Radius of gyration: 19.02 Å; chains: 1; bounding box: 41×25×56 Å